Protein AF-A0A1Y4L3F1-F1 (afdb_monomer_lite)

Structure (mmCIF, N/CA/C/O backbone):
data_AF-A0A1Y4L3F1-F1
#
_entry.id   AF-A0A1Y4L3F1-F1
#
loop_
_atom_site.group_PDB
_atom_site.id
_atom_site.type_symbol
_atom_site.label_atom_id
_atom_site.label_alt_id
_atom_site.label_comp_id
_atom_site.label_asym_id
_atom_site.label_entity_id
_atom_site.label_seq_id
_atom_site.pdbx_PDB_ins_code
_atom_site.Cartn_x
_atom_site.Cartn_y
_atom_site.Cartn_z
_atom_site.occupancy
_atom_site.B_iso_or_equiv
_atom_site.auth_seq_id
_atom_site.auth_comp_id
_atom_site.auth_asym_id
_atom_site.auth_atom_id
_atom_site.pdbx_PDB_model_num
ATOM 1 N N . MET A 1 1 ? 4.374 -15.558 10.641 1.00 62.22 1 MET A N 1
ATOM 2 C CA . MET A 1 1 ? 5.103 -14.328 10.255 1.00 62.22 1 MET A CA 1
ATOM 3 C C . MET A 1 1 ? 5.888 -14.503 8.954 1.00 62.22 1 MET A C 1
ATOM 5 O O . MET A 1 1 ? 5.546 -13.856 7.976 1.00 62.22 1 MET A O 1
ATOM 9 N N . PHE A 1 2 ? 6.857 -15.427 8.876 1.00 72.38 2 PHE A N 1
ATOM 10 C CA . PHE A 1 2 ? 7.675 -15.616 7.663 1.00 72.38 2 PHE A CA 1
ATOM 11 C C . PHE A 1 2 ? 6.913 -16.126 6.430 1.00 72.38 2 PHE A C 1
ATOM 13 O O . PHE A 1 2 ? 7.226 -15.706 5.323 1.00 72.38 2 PHE A O 1
ATOM 20 N N . ALA A 1 3 ? 5.888 -16.967 6.603 1.00 82.19 3 ALA A N 1
ATOM 21 C CA . ALA A 1 3 ? 5.054 -17.437 5.490 1.00 82.19 3 ALA A CA 1
ATOM 22 C C . ALA A 1 3 ? 4.314 -16.285 4.784 1.00 82.19 3 ALA A C 1
ATOM 24 O O . ALA A 1 3 ? 4.304 -16.222 3.561 1.00 82.19 3 ALA A O 1
ATOM 25 N N . TYR A 1 4 ? 3.789 -15.332 5.561 1.00 80.38 4 TYR A N 1
ATOM 26 C CA . TYR A 1 4 ? 3.148 -14.127 5.032 1.00 80.38 4 TYR A CA 1
ATOM 27 C C . TYR A 1 4 ? 4.143 -13.261 4.254 1.00 80.38 4 TYR A C 1
ATOM 29 O O . TYR A 1 4 ? 3.850 -12.808 3.154 1.00 80.38 4 TYR A O 1
ATOM 37 N N . LEU A 1 5 ? 5.350 -13.073 4.800 1.00 81.62 5 LEU A N 1
ATOM 38 C CA . LEU A 1 5 ? 6.405 -12.311 4.134 1.00 81.62 5 LEU A CA 1
ATOM 39 C C . LEU A 1 5 ? 6.850 -12.987 2.827 1.00 81.62 5 LEU A C 1
ATOM 41 O O . LEU A 1 5 ? 7.072 -12.317 1.825 1.00 81.62 5 LEU A O 1
ATOM 45 N N . TYR A 1 6 ? 6.936 -14.317 2.825 1.00 87.38 6 TYR A N 1
ATOM 46 C CA . TYR A 1 6 ? 7.285 -15.107 1.649 1.00 87.38 6 TYR A CA 1
ATOM 47 C C . TYR A 1 6 ? 6.220 -15.015 0.551 1.00 87.38 6 TYR A C 1
ATOM 49 O O . TYR A 1 6 ? 6.547 -14.764 -0.607 1.00 87.38 6 TYR A O 1
ATOM 57 N N . GLU A 1 7 ? 4.947 -15.175 0.906 1.00 87.12 7 GLU A N 1
ATOM 58 C CA . GLU A 1 7 ? 3.829 -15.039 -0.028 1.00 87.12 7 GLU A CA 1
ATOM 59 C C . GLU A 1 7 ? 3.738 -13.618 -0.591 1.00 87.12 7 GLU A C 1
ATOM 61 O O . GLU A 1 7 ? 3.561 -13.418 -1.791 1.00 87.12 7 GLU A O 1
ATOM 66 N N . TRP A 1 8 ? 3.976 -12.622 0.255 1.00 88.19 8 TRP A N 1
ATOM 67 C CA . TRP A 1 8 ? 4.034 -11.230 -0.152 1.00 88.19 8 TRP A CA 1
ATOM 68 C C . TRP A 1 8 ? 5.185 -10.942 -1.137 1.00 88.19 8 TRP A C 1
ATOM 70 O O . TRP A 1 8 ? 4.949 -10.374 -2.206 1.00 88.19 8 TRP A O 1
ATOM 80 N N . ILE A 1 9 ? 6.410 -11.391 -0.840 1.00 89.12 9 ILE A N 1
ATOM 81 C CA . ILE A 1 9 ? 7.561 -11.267 -1.755 1.00 89.12 9 ILE A CA 1
ATOM 82 C C . ILE A 1 9 ? 7.271 -11.985 -3.077 1.00 89.12 9 ILE A C 1
ATOM 84 O O . ILE A 1 9 ? 7.587 -11.469 -4.149 1.00 89.12 9 ILE A O 1
ATOM 88 N N . LYS A 1 10 ? 6.627 -13.156 -3.022 1.00 91.06 10 LYS A N 1
ATOM 89 C CA . LYS A 1 10 ? 6.208 -13.909 -4.207 1.00 91.06 10 LYS A CA 1
ATOM 90 C C . LYS A 1 10 ? 5.200 -13.122 -5.052 1.00 91.06 10 LYS A C 1
ATOM 92 O O . LYS A 1 10 ? 5.344 -13.091 -6.273 1.00 91.06 10 LYS A O 1
ATOM 97 N N . ASN A 1 11 ? 4.237 -12.443 -4.429 1.00 90.19 11 ASN A N 1
ATOM 98 C CA . ASN A 1 11 ? 3.264 -11.597 -5.125 1.00 90.19 11 ASN A CA 1
ATOM 99 C C . ASN A 1 11 ? 3.930 -10.384 -5.793 1.00 90.19 11 ASN A C 1
ATOM 101 O O . ASN A 1 11 ? 3.590 -10.052 -6.929 1.00 90.19 11 ASN A O 1
ATOM 105 N N . ILE A 1 12 ? 4.933 -9.772 -5.152 1.00 90.94 12 ILE A N 1
ATOM 106 C CA . ILE A 1 12 ? 5.740 -8.706 -5.772 1.00 90.94 12 ILE A CA 1
ATOM 107 C C . ILE A 1 12 ? 6.521 -9.236 -6.962 1.00 90.94 12 ILE A C 1
ATOM 109 O O . ILE A 1 12 ? 6.507 -8.623 -8.026 1.00 90.94 12 ILE A O 1
ATOM 113 N N . ALA A 1 13 ? 7.202 -10.369 -6.800 1.00 92.31 13 ALA A N 1
ATOM 114 C CA . ALA A 1 13 ? 7.965 -10.975 -7.880 1.00 92.31 13 ALA A CA 1
ATOM 115 C C . ALA A 1 13 ? 7.059 -11.280 -9.081 1.00 92.31 13 ALA A C 1
ATOM 117 O O . ALA A 1 13 ? 7.405 -10.949 -10.214 1.00 92.31 13 ALA A O 1
ATOM 118 N N . PHE A 1 14 ? 5.864 -11.824 -8.834 1.00 92.06 14 PHE A N 1
ATOM 119 C CA . PHE A 1 14 ? 4.869 -12.070 -9.874 1.00 92.06 14 PHE A CA 1
ATOM 120 C C . PHE A 1 14 ? 4.425 -10.774 -10.566 1.00 92.06 14 PHE A C 1
ATOM 122 O O . PHE A 1 14 ? 4.433 -10.695 -11.795 1.00 92.06 14 PHE A O 1
ATOM 129 N N . TYR A 1 15 ? 4.124 -9.729 -9.792 1.00 91.12 15 TYR A N 1
ATOM 130 C CA . TYR A 1 15 ? 3.792 -8.410 -10.325 1.00 91.12 15 TYR A CA 1
ATOM 131 C C . TYR A 1 15 ? 4.923 -7.820 -11.183 1.00 91.12 15 TYR A C 1
ATOM 133 O O . TYR A 1 15 ? 4.659 -7.319 -12.270 1.00 91.12 15 TYR A O 1
ATOM 141 N N . LEU A 1 16 ? 6.182 -7.904 -10.745 1.00 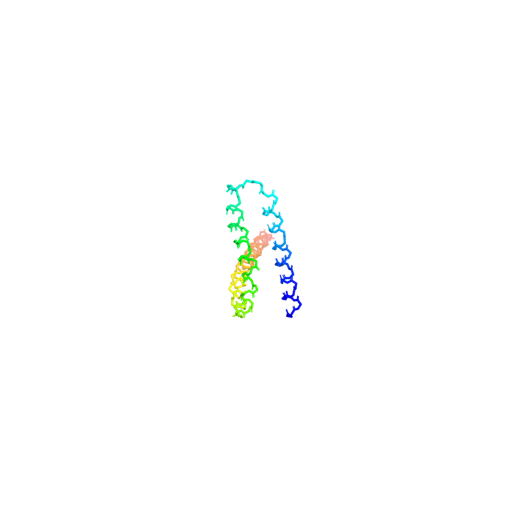90.38 16 LEU A N 1
ATOM 142 C CA . LEU A 1 16 ? 7.336 -7.375 -11.482 1.00 90.38 16 LEU A CA 1
ATOM 143 C C . LEU A 1 16 ? 7.575 -8.113 -12.803 1.00 90.38 16 LEU A C 1
ATOM 145 O O . LEU A 1 16 ? 7.902 -7.482 -13.813 1.00 90.38 16 LEU A O 1
ATOM 149 N N . ILE A 1 17 ? 7.389 -9.435 -12.811 1.00 91.25 17 ILE A N 1
ATOM 150 C CA . ILE A 1 17 ? 7.469 -10.253 -14.027 1.00 91.25 17 ILE A CA 1
ATOM 151 C C . ILE A 1 17 ? 6.377 -9.822 -15.011 1.00 91.25 17 ILE A C 1
ATOM 153 O O . ILE A 1 17 ? 6.676 -9.551 -16.175 1.00 91.25 17 ILE A O 1
ATOM 157 N N . LEU A 1 18 ? 5.134 -9.680 -14.540 1.00 89.06 18 LEU A N 1
ATOM 158 C CA . LEU A 1 18 ? 4.029 -9.194 -15.366 1.00 89.06 18 LEU A CA 1
ATOM 159 C C . LEU A 1 18 ? 4.279 -7.772 -15.870 1.00 89.06 18 LEU A C 1
ATOM 161 O O . LEU A 1 18 ? 4.150 -7.527 -17.064 1.00 89.06 18 LEU A O 1
ATOM 165 N N . ALA A 1 19 ? 4.688 -6.850 -15.001 1.00 86.62 19 ALA A N 1
ATOM 166 C CA . ALA A 1 19 ? 4.970 -5.468 -15.368 1.00 86.62 19 ALA A CA 1
ATOM 167 C C . ALA A 1 19 ? 6.038 -5.399 -16.470 1.00 86.62 19 ALA A C 1
ATOM 169 O O . ALA A 1 19 ? 5.865 -4.688 -17.457 1.00 86.62 19 ALA A O 1
ATOM 170 N N . THR A 1 20 ? 7.104 -6.194 -16.354 1.00 85.88 20 THR A N 1
ATOM 171 C CA . THR A 1 20 ? 8.185 -6.257 -17.349 1.00 85.88 20 THR A CA 1
ATOM 172 C C . THR A 1 20 ? 7.707 -6.836 -18.682 1.00 85.88 20 THR A C 1
ATOM 174 O O . THR A 1 20 ? 8.035 -6.291 -19.737 1.00 85.88 20 THR A O 1
ATOM 177 N N . ALA A 1 21 ? 6.884 -7.888 -18.649 1.00 86.38 21 ALA A N 1
ATOM 178 C CA . ALA A 1 21 ? 6.247 -8.435 -19.844 1.00 86.38 21 ALA A CA 1
ATOM 179 C C . ALA A 1 21 ? 5.338 -7.394 -20.521 1.00 86.38 21 ALA A C 1
ATOM 181 O O . ALA A 1 21 ? 5.426 -7.190 -21.731 1.00 86.38 21 ALA A O 1
ATOM 182 N N . PHE A 1 22 ? 4.538 -6.662 -19.741 1.00 83.12 22 PHE A N 1
ATOM 183 C CA . PHE A 1 22 ? 3.722 -5.552 -20.233 1.00 83.12 22 PHE A CA 1
ATOM 184 C C . PHE A 1 22 ? 4.577 -4.461 -20.893 1.00 83.12 22 PHE A C 1
ATOM 186 O O . PHE A 1 22 ? 4.223 -3.991 -21.974 1.00 83.12 22 PHE A O 1
ATOM 193 N N . PHE A 1 23 ? 5.727 -4.098 -20.311 1.00 78.44 23 PHE A N 1
ATOM 194 C CA . PHE A 1 23 ? 6.643 -3.119 -20.912 1.00 78.44 23 PHE A CA 1
ATOM 195 C C . PHE A 1 23 ? 7.203 -3.556 -22.262 1.00 78.44 23 PHE A C 1
ATOM 197 O O . PHE A 1 23 ? 7.349 -2.717 -23.151 1.00 78.44 23 PHE A O 1
ATOM 204 N N . TRP A 1 24 ? 7.510 -4.843 -22.421 1.00 80.12 24 TRP A N 1
ATOM 205 C CA . TRP A 1 24 ? 8.015 -5.394 -23.680 1.00 80.12 24 TRP A CA 1
ATOM 206 C C . TRP A 1 24 ? 6.945 -5.473 -24.769 1.00 80.12 24 TRP A C 1
ATOM 208 O O . TRP A 1 24 ? 7.250 -5.281 -25.943 1.00 80.12 24 TRP A O 1
ATOM 218 N N . VAL A 1 25 ? 5.691 -5.714 -24.389 1.00 81.00 25 VAL A N 1
ATOM 219 C CA . VAL A 1 25 ? 4.564 -5.816 -25.327 1.00 81.00 25 VAL A CA 1
ATOM 220 C C . VAL A 1 25 ? 4.125 -4.448 -25.868 1.00 81.00 25 VAL A C 1
ATOM 222 O O . VAL A 1 25 ? 3.494 -4.394 -26.917 1.00 81.00 25 VAL A O 1
ATOM 225 N N . LEU A 1 26 ? 4.471 -3.333 -25.211 1.00 73.88 26 LEU A N 1
ATOM 226 C CA . LEU A 1 26 ? 4.102 -1.974 -25.634 1.00 73.88 26 LEU A CA 1
ATOM 227 C C . LEU A 1 26 ? 5.018 -1.435 -26.758 1.00 73.88 26 LEU A C 1
ATOM 229 O O . LEU A 1 26 ? 6.166 -1.077 -26.489 1.00 73.88 26 LEU A O 1
ATOM 233 N N . PRO A 1 27 ? 4.525 -1.259 -28.002 1.00 65.50 27 PRO A N 1
ATOM 234 C CA . PRO A 1 27 ? 5.350 -0.808 -29.126 1.00 65.50 27 PRO A CA 1
ATOM 235 C C . PRO A 1 27 ? 5.490 0.723 -29.215 1.00 65.50 27 PRO A C 1
ATOM 237 O O . PRO A 1 27 ? 6.359 1.212 -29.931 1.00 65.50 27 PRO A O 1
ATOM 240 N N . ARG A 1 28 ? 4.654 1.504 -28.509 1.00 64.62 28 ARG A N 1
ATOM 241 C CA . ARG A 1 28 ? 4.647 2.978 -28.590 1.00 64.62 28 ARG A CA 1
ATOM 242 C C . ARG A 1 28 ? 5.393 3.619 -27.421 1.00 64.62 28 ARG A C 1
ATOM 244 O O . ARG A 1 28 ? 4.943 3.545 -26.280 1.00 64.62 28 ARG A O 1
ATOM 251 N N . GLU A 1 29 ? 6.491 4.303 -27.731 1.00 71.00 29 GLU A N 1
ATOM 252 C CA . GLU A 1 29 ? 7.345 5.054 -26.793 1.00 71.00 29 GLU A CA 1
ATOM 253 C C . GLU A 1 29 ? 6.567 6.075 -25.939 1.00 71.00 29 GLU A C 1
ATOM 255 O O . GLU A 1 29 ? 6.823 6.211 -24.744 1.00 71.00 29 GLU A O 1
ATOM 260 N N . GLU A 1 30 ? 5.561 6.736 -26.519 1.00 75.00 30 GLU A N 1
ATOM 261 C CA . GLU A 1 30 ? 4.783 7.792 -25.853 1.00 75.00 30 GLU A CA 1
ATOM 262 C C . GLU A 1 30 ? 4.004 7.280 -24.629 1.00 75.00 30 GLU A C 1
ATOM 264 O O . GLU A 1 30 ? 3.980 7.929 -23.582 1.00 75.00 30 GLU A O 1
ATOM 269 N N . TYR A 1 31 ? 3.432 6.073 -24.711 1.00 75.25 31 TYR A N 1
ATOM 270 C CA . TYR A 1 31 ? 2.643 5.477 -23.624 1.00 75.25 31 TYR A CA 1
ATOM 271 C C . TYR A 1 31 ? 3.500 4.752 -22.584 1.00 75.25 31 TYR A C 1
ATOM 273 O O . TYR A 1 31 ? 3.086 4.617 -21.429 1.00 75.25 31 TYR A O 1
ATOM 281 N N . LYS A 1 32 ? 4.725 4.342 -22.944 1.00 76.75 32 LYS A N 1
ATOM 282 C CA . LYS A 1 32 ? 5.655 3.694 -22.006 1.00 76.75 32 LYS A CA 1
ATOM 283 C C . LYS A 1 32 ? 5.960 4.587 -20.805 1.00 76.75 32 LYS A C 1
ATOM 285 O O . LYS A 1 32 ? 6.074 4.075 -19.696 1.00 76.75 32 LYS A O 1
ATOM 290 N N . LYS A 1 33 ? 6.052 5.912 -20.986 1.00 81.12 33 LYS A N 1
ATOM 291 C CA . LYS A 1 33 ? 6.349 6.851 -19.888 1.00 81.12 33 LYS A CA 1
ATOM 292 C C . LYS A 1 33 ? 5.265 6.832 -18.806 1.00 81.12 33 LYS A C 1
ATOM 294 O O . LYS A 1 33 ? 5.593 6.739 -17.625 1.00 81.12 33 LYS A O 1
ATOM 299 N N . TYR A 1 34 ? 3.998 6.882 -19.212 1.00 86.38 34 TYR A N 1
ATOM 300 C CA . TYR A 1 34 ? 2.854 6.897 -18.298 1.00 86.38 34 TYR A CA 1
ATOM 301 C C . TYR A 1 34 ? 2.658 5.551 -17.613 1.00 86.38 34 TYR A C 1
ATOM 303 O O . TYR A 1 34 ? 2.472 5.497 -16.401 1.00 86.38 34 TYR A O 1
ATOM 311 N N . ILE A 1 35 ? 2.782 4.461 -18.371 1.00 83.75 35 ILE A N 1
ATOM 312 C CA . ILE A 1 35 ? 2.633 3.108 -17.832 1.00 83.75 35 ILE A CA 1
ATOM 313 C C . ILE A 1 35 ? 3.774 2.794 -16.861 1.00 83.75 35 ILE A C 1
ATOM 315 O O . ILE A 1 35 ? 3.523 2.223 -15.808 1.00 83.75 35 ILE A O 1
ATOM 319 N N . ARG A 1 36 ? 5.003 3.252 -17.141 1.00 83.50 36 ARG A N 1
ATOM 320 C CA . ARG A 1 36 ? 6.155 3.123 -16.230 1.00 83.50 36 ARG A CA 1
ATOM 321 C C . ARG A 1 36 ? 5.981 3.886 -14.932 1.00 83.50 36 ARG A C 1
ATOM 323 O O . ARG A 1 36 ? 6.347 3.388 -13.871 1.00 83.50 36 ARG A O 1
ATOM 330 N N . PHE A 1 37 ? 5.414 5.082 -15.011 1.00 86.56 37 PHE A N 1
ATOM 331 C CA . PHE A 1 37 ? 5.091 5.855 -13.823 1.00 86.56 37 PHE A CA 1
ATOM 332 C C . PHE A 1 37 ? 3.995 5.168 -12.996 1.00 86.56 37 PHE A C 1
ATOM 334 O O . PHE A 1 37 ? 4.164 4.949 -11.799 1.00 86.56 37 PHE A O 1
ATOM 341 N N . PHE A 1 38 ? 2.909 4.749 -13.648 1.00 88.94 38 PHE A N 1
ATOM 342 C CA . PHE A 1 38 ? 1.773 4.114 -12.988 1.00 88.94 38 PHE A CA 1
ATOM 343 C C . PHE A 1 38 ? 2.127 2.753 -12.378 1.00 88.94 38 PHE A C 1
ATOM 345 O O . PHE A 1 38 ? 1.765 2.476 -11.238 1.00 88.94 38 PHE A O 1
ATOM 352 N N . SER A 1 39 ? 2.909 1.928 -13.079 1.00 89.19 39 SER A N 1
ATOM 353 C CA . SER A 1 39 ? 3.388 0.652 -12.542 1.00 89.19 39 SER A CA 1
ATOM 354 C C . SER A 1 39 ? 4.298 0.844 -11.328 1.00 89.19 39 SER A C 1
ATOM 356 O O . SER A 1 39 ? 4.300 0.013 -10.421 1.00 89.19 39 SER A O 1
ATOM 358 N N . GLY A 1 40 ? 5.077 1.931 -11.304 1.00 89.38 40 GLY A N 1
ATOM 359 C CA . GLY A 1 40 ? 5.873 2.320 -10.144 1.00 89.38 40 GLY A CA 1
ATOM 360 C C . GLY A 1 40 ? 4.990 2.721 -8.965 1.00 89.38 40 GLY A C 1
ATOM 361 O O . GLY A 1 40 ? 5.239 2.285 -7.847 1.00 89.38 40 GLY A O 1
ATOM 362 N N . LEU A 1 41 ? 3.915 3.472 -9.215 1.00 92.56 41 LEU A N 1
ATOM 363 C CA . LEU A 1 41 ? 2.954 3.843 -8.177 1.00 92.56 41 LEU A CA 1
ATOM 364 C C . LEU A 1 41 ? 2.242 2.617 -7.591 1.00 92.56 41 LEU A C 1
ATOM 366 O O . LEU A 1 41 ? 2.173 2.479 -6.372 1.00 92.56 41 LEU A O 1
ATOM 370 N N . ILE A 1 42 ? 1.783 1.693 -8.442 1.00 90.81 42 ILE A N 1
ATOM 371 C CA . ILE A 1 42 ? 1.202 0.420 -7.994 1.00 90.81 42 ILE A CA 1
ATOM 372 C C . ILE A 1 42 ? 2.212 -0.353 -7.143 1.00 90.81 42 ILE A C 1
ATOM 374 O O . ILE A 1 42 ? 1.848 -0.854 -6.085 1.00 90.81 42 ILE A O 1
ATOM 378 N N . LEU A 1 43 ? 3.482 -0.416 -7.562 1.00 90.62 43 LEU A N 1
ATOM 379 C CA . LEU A 1 43 ? 4.528 -1.088 -6.792 1.00 90.62 43 LEU A CA 1
ATOM 380 C C . LEU A 1 43 ? 4.705 -0.453 -5.407 1.00 90.62 43 LEU A C 1
ATOM 382 O O . LEU A 1 43 ? 4.783 -1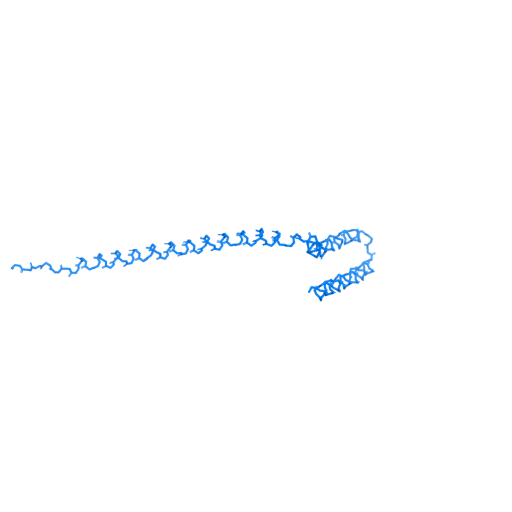.177 -4.423 1.00 90.62 43 LEU A O 1
ATOM 386 N N . VAL A 1 44 ? 4.731 0.880 -5.317 1.00 91.50 44 VAL A N 1
ATOM 387 C CA . VAL A 1 44 ? 4.837 1.601 -4.037 1.00 91.50 44 VAL A CA 1
ATOM 388 C C . VAL A 1 44 ? 3.657 1.277 -3.121 1.00 91.50 44 VAL A C 1
ATOM 390 O O . VAL A 1 44 ? 3.868 0.991 -1.947 1.00 91.50 44 VAL A O 1
ATOM 393 N N . ILE A 1 45 ? 2.431 1.248 -3.648 1.00 89.50 45 ILE A N 1
ATOM 394 C CA . ILE A 1 45 ? 1.234 0.881 -2.874 1.00 89.50 45 ILE A CA 1
ATOM 395 C C . ILE A 1 45 ? 1.321 -0.577 -2.398 1.00 89.50 45 ILE A C 1
ATOM 397 O O . ILE A 1 45 ? 1.039 -0.875 -1.240 1.00 89.50 45 ILE A O 1
ATOM 401 N N . LEU A 1 46 ? 1.775 -1.484 -3.264 1.00 88.56 46 LEU A N 1
ATOM 402 C CA . LEU A 1 46 ? 1.929 -2.910 -2.960 1.00 88.56 46 LEU A CA 1
ATOM 403 C C . LEU A 1 46 ? 3.044 -3.171 -1.925 1.00 88.56 46 LEU A C 1
ATOM 405 O O . LEU A 1 46 ? 3.001 -4.154 -1.180 1.00 88.56 46 LEU A O 1
ATOM 409 N N . LEU A 1 47 ? 4.021 -2.262 -1.848 1.00 89.25 47 LEU A N 1
ATOM 410 C CA . LEU A 1 47 ? 5.066 -2.209 -0.826 1.00 89.25 47 LEU A CA 1
ATOM 411 C C . LEU A 1 47 ? 4.640 -1.460 0.451 1.00 89.25 47 LEU A C 1
ATOM 413 O O . LEU A 1 47 ? 5.335 -1.570 1.452 1.00 89.25 47 LEU A O 1
ATOM 417 N N . ALA A 1 48 ? 3.529 -0.722 0.478 1.00 86.69 48 ALA A N 1
ATOM 418 C CA . ALA A 1 48 ? 3.188 0.117 1.630 1.00 86.69 48 ALA A CA 1
ATOM 419 C C . ALA A 1 48 ? 2.835 -0.712 2.880 1.00 86.69 48 ALA A C 1
ATOM 421 O O . ALA A 1 48 ? 3.497 -0.589 3.906 1.00 86.69 48 ALA A O 1
ATOM 422 N N . MET A 1 49 ? 1.857 -1.623 2.786 1.00 80.50 49 MET A N 1
ATOM 423 C CA . MET A 1 49 ? 1.482 -2.544 3.879 1.00 80.50 49 MET A CA 1
ATOM 424 C C . MET A 1 49 ? 2.661 -3.283 4.549 1.00 80.50 49 MET A C 1
ATOM 426 O O . MET A 1 49 ? 2.818 -3.202 5.760 1.00 80.50 49 MET A O 1
ATOM 430 N N . PRO A 1 50 ? 3.496 -4.035 3.822 1.00 81.44 50 PRO A N 1
ATOM 431 C CA . PRO A 1 50 ? 4.611 -4.806 4.386 1.00 81.44 50 PRO A CA 1
ATOM 432 C C . PRO A 1 50 ? 5.704 -3.912 4.989 1.00 81.44 50 PRO A C 1
ATOM 434 O O . PRO A 1 50 ? 6.333 -4.302 5.967 1.00 81.44 50 PRO A O 1
ATOM 437 N N . VAL A 1 51 ? 5.927 -2.714 4.440 1.00 85.50 51 VAL A N 1
ATOM 438 C CA . VAL A 1 51 ? 6.860 -1.736 5.006 1.00 85.50 51 VAL A CA 1
ATOM 439 C C . VAL A 1 51 ? 6.310 -1.223 6.332 1.00 85.50 51 VAL A C 1
ATOM 441 O O . VAL A 1 51 ? 7.051 -1.200 7.306 1.00 85.50 51 VAL A O 1
ATOM 444 N N . LEU A 1 52 ? 5.008 -0.931 6.417 1.00 83.94 52 LEU A N 1
ATOM 445 C CA . LEU A 1 52 ? 4.351 -0.582 7.682 1.00 83.94 52 LEU A CA 1
ATOM 446 C C . LEU A 1 52 ? 4.470 -1.706 8.724 1.00 83.94 52 LEU A C 1
ATOM 448 O O . LEU A 1 52 ? 4.730 -1.419 9.889 1.00 83.94 52 LEU A O 1
ATOM 452 N N . LYS A 1 53 ? 4.373 -2.977 8.301 1.00 77.25 53 LYS A N 1
ATOM 453 C CA . LYS A 1 53 ? 4.610 -4.151 9.166 1.00 77.25 53 LYS A CA 1
ATOM 454 C C . LYS A 1 53 ? 6.041 -4.228 9.693 1.00 77.25 53 LYS A C 1
ATOM 456 O O . LYS A 1 53 ? 6.249 -4.529 10.860 1.00 77.25 53 LYS A O 1
ATOM 461 N N . ILE A 1 54 ? 7.035 -3.979 8.839 1.00 80.88 54 ILE A N 1
ATOM 462 C CA . ILE A 1 54 ? 8.456 -3.991 9.230 1.00 80.88 54 ILE A CA 1
ATOM 463 C C . ILE A 1 54 ? 8.778 -2.827 10.174 1.00 80.88 54 ILE A C 1
ATOM 465 O O . ILE A 1 54 ? 9.620 -2.970 11.055 1.00 80.88 54 ILE A O 1
ATOM 469 N N . LEU A 1 55 ? 8.106 -1.689 9.995 1.00 84.06 55 LEU A N 1
ATOM 470 C CA . LEU A 1 55 ? 8.250 -0.507 10.841 1.00 84.06 55 LEU A CA 1
ATOM 471 C C . LEU A 1 55 ? 7.454 -0.596 12.157 1.00 84.06 55 LEU A C 1
A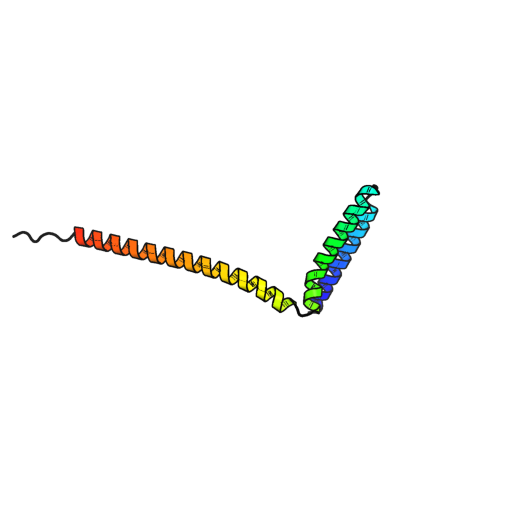TOM 473 O O . LEU A 1 55 ? 7.466 0.371 12.910 1.00 84.06 55 LEU A O 1
ATOM 477 N N . ASP A 1 56 ? 6.774 -1.719 12.429 1.00 73.44 56 ASP A N 1
ATOM 478 C CA . ASP A 1 56 ? 5.892 -1.933 13.594 1.00 73.44 56 ASP A CA 1
ATOM 479 C C . ASP A 1 56 ? 4.760 -0.888 13.720 1.00 73.44 56 ASP A C 1
ATOM 481 O O . ASP A 1 56 ? 4.141 -0.721 14.764 1.00 73.44 56 ASP A O 1
ATOM 485 N N . MET A 1 57 ? 4.449 -0.191 12.621 1.00 73.06 57 MET A N 1
ATOM 486 C CA . MET A 1 57 ? 3.381 0.816 12.545 1.00 73.06 57 MET A CA 1
ATOM 487 C C . MET A 1 57 ? 2.020 0.194 12.192 1.00 73.06 57 MET A C 1
ATOM 489 O O . MET A 1 57 ? 1.029 0.907 12.047 1.00 73.06 57 MET A O 1
ATOM 493 N N . GLU A 1 58 ? 1.953 -1.131 12.022 1.00 67.75 58 GLU A N 1
ATOM 494 C CA . GLU A 1 58 ? 0.720 -1.857 11.689 1.00 67.75 58 GLU A CA 1
ATOM 495 C C . GLU A 1 58 ? -0.360 -1.660 12.764 1.00 67.75 58 GLU A C 1
ATOM 497 O O . GLU A 1 58 ? -1.509 -1.376 12.429 1.00 67.75 58 GLU A O 1
ATOM 502 N N . GLY A 1 59 ? 0.018 -1.740 14.045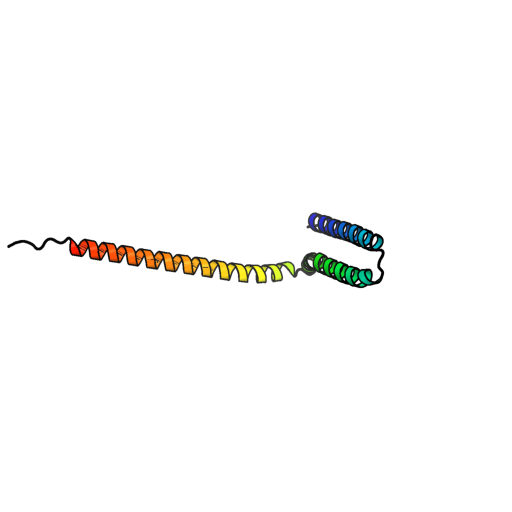 1.00 67.25 59 GLY A N 1
ATOM 503 C CA . GLY A 1 59 ? -0.925 -1.644 15.161 1.00 67.25 59 GLY A CA 1
ATOM 504 C C . GLY A 1 59 ? -1.550 -0.258 15.328 1.00 67.25 59 GLY A C 1
ATOM 505 O O . GLY A 1 59 ? -2.717 -0.157 15.706 1.00 67.25 59 GLY A O 1
ATOM 506 N N . ASP A 1 60 ? -0.808 0.803 15.009 1.00 72.00 60 ASP A N 1
ATOM 507 C CA . ASP A 1 60 ? -1.319 2.172 15.080 1.00 72.00 60 ASP A CA 1
ATOM 508 C C . ASP A 1 60 ? -2.310 2.433 13.949 1.00 72.00 60 ASP A C 1
ATOM 510 O O . ASP A 1 60 ? -3.418 2.906 14.191 1.00 72.00 60 ASP A O 1
ATOM 514 N N . VAL A 1 61 ? -1.953 2.051 12.721 1.00 70.94 61 VAL A N 1
ATOM 515 C CA . VAL A 1 61 ? -2.826 2.205 11.553 1.00 70.94 61 VAL A CA 1
ATOM 516 C C . VAL A 1 61 ? -4.116 1.404 11.733 1.00 70.94 61 VAL A C 1
ATOM 518 O O . VAL A 1 61 ? -5.203 1.943 11.538 1.00 70.94 61 VAL A O 1
ATOM 521 N N . GLU A 1 62 ? -4.023 0.144 12.165 1.00 70.88 62 GLU A N 1
ATOM 522 C CA . GLU A 1 62 ? -5.202 -0.689 12.412 1.00 70.88 62 GLU A CA 1
ATOM 523 C C . GLU A 1 62 ? -6.096 -0.114 13.520 1.00 70.88 62 GLU A C 1
ATOM 525 O O . GLU A 1 62 ? -7.321 -0.153 13.400 1.00 70.88 62 GLU A O 1
ATOM 530 N N . ARG A 1 63 ? -5.512 0.466 14.578 1.00 73.12 63 ARG A N 1
ATOM 531 C CA . ARG A 1 63 ? -6.277 1.146 15.632 1.00 73.12 63 ARG A CA 1
ATOM 532 C C . ARG A 1 63 ? -7.038 2.355 15.107 1.00 73.12 63 ARG A C 1
ATOM 534 O O . ARG A 1 63 ? -8.229 2.443 15.383 1.00 73.12 63 ARG A O 1
ATOM 541 N N . TYR A 1 64 ? -6.391 3.224 14.329 1.00 74.50 64 TYR A N 1
ATOM 542 C CA . TYR A 1 64 ? -7.046 4.400 13.747 1.00 74.50 64 TYR A CA 1
ATOM 543 C C . TYR A 1 64 ? -8.245 4.013 12.872 1.00 74.50 64 TYR A C 1
ATOM 545 O O . TYR A 1 64 ? -9.330 4.560 13.048 1.00 74.50 64 TYR A O 1
ATOM 553 N N . PHE A 1 65 ? -8.085 3.027 11.983 1.00 72.19 65 PHE A N 1
ATOM 554 C CA . PHE A 1 65 ? -9.184 2.579 11.119 1.00 72.19 65 PHE A CA 1
ATOM 555 C C . PHE A 1 65 ? -10.312 1.885 11.898 1.00 72.19 65 PHE A C 1
ATOM 557 O O . PHE A 1 65 ? -11.489 2.098 11.615 1.00 72.19 65 PHE A O 1
ATOM 564 N N . ARG A 1 66 ? -9.971 1.071 12.904 1.00 73.94 66 ARG A N 1
ATOM 565 C CA . ARG A 1 66 ? -10.954 0.322 13.701 1.00 73.94 66 ARG A CA 1
ATOM 566 C C . ARG A 1 66 ? -11.739 1.217 14.664 1.00 73.94 66 ARG A C 1
ATOM 568 O O . ARG A 1 66 ? -12.885 0.910 14.981 1.00 73.94 66 ARG A O 1
ATOM 575 N N . GLU A 1 67 ? -11.138 2.295 15.158 1.00 73.56 67 GLU A N 1
ATOM 576 C CA . GLU A 1 67 ? -11.801 3.260 16.041 1.00 73.56 67 GLU A CA 1
ATOM 577 C C . GLU A 1 67 ? -12.873 4.062 15.291 1.00 73.56 67 GLU A C 1
ATOM 579 O O . GLU A 1 67 ? -13.976 4.246 15.803 1.00 73.56 67 GLU A O 1
ATOM 584 N N . GLU A 1 68 ? -12.598 4.441 14.043 1.00 71.06 68 GLU A N 1
ATOM 585 C CA . GLU A 1 68 ? -13.557 5.134 13.181 1.00 71.06 68 GLU A CA 1
ATOM 586 C C . GLU A 1 68 ? -14.761 4.243 12.823 1.00 71.06 68 GLU A C 1
ATOM 588 O O . GLU A 1 68 ? -15.910 4.659 12.983 1.00 71.06 68 GLU A O 1
ATOM 593 N N . GLU A 1 69 ? -14.516 2.983 12.447 1.00 73.81 69 GLU A N 1
ATOM 594 C CA . GLU A 1 69 ? -15.573 2.003 12.151 1.00 73.81 69 GLU A CA 1
ATOM 595 C C . GLU A 1 69 ? -16.432 1.696 13.388 1.00 73.81 69 GLU A C 1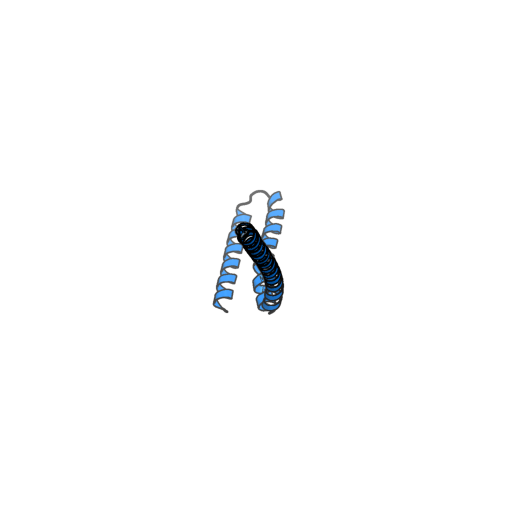
ATOM 597 O O . GLU A 1 69 ? -17.663 1.678 13.325 1.00 73.81 69 GLU A O 1
ATOM 602 N N . LYS A 1 70 ? -15.797 1.507 14.551 1.00 74.00 70 LYS A N 1
ATOM 603 C CA . LYS A 1 70 ? -16.506 1.206 15.799 1.00 74.00 70 LYS A CA 1
ATOM 604 C C . LYS A 1 70 ? -17.416 2.356 16.229 1.00 74.00 70 LYS A C 1
ATOM 606 O O . LYS A 1 70 ? -18.511 2.094 16.721 1.00 74.00 70 LYS A O 1
ATOM 611 N N . ASN A 1 71 ? -16.985 3.601 16.035 1.00 77.44 71 ASN A N 1
ATOM 612 C CA . ASN A 1 71 ? -17.790 4.773 16.366 1.00 77.44 71 ASN A CA 1
ATOM 613 C C . ASN A 1 71 ? -19.024 4.880 15.463 1.00 77.44 71 ASN A C 1
ATOM 615 O O . ASN A 1 71 ? -20.120 5.095 15.972 1.00 77.44 71 ASN A O 1
ATOM 619 N N . GLN A 1 72 ? -18.872 4.648 14.155 1.00 78.94 72 GLN A N 1
ATOM 620 C CA . GLN A 1 72 ? -19.998 4.665 13.213 1.00 78.94 72 GLN A CA 1
ATOM 621 C C . GLN A 1 72 ? -21.020 3.566 13.524 1.00 78.94 72 GLN A C 1
ATOM 623 O O . GLN A 1 72 ? -22.210 3.844 13.660 1.00 78.94 72 GLN A O 1
ATOM 628 N N . VAL A 1 73 ? -20.553 2.332 13.737 1.00 80.94 73 VAL A N 1
ATOM 629 C CA . VAL A 1 73 ? -21.428 1.199 14.075 1.00 80.94 73 VAL A CA 1
ATOM 630 C C . VAL A 1 73 ? -22.149 1.427 15.408 1.00 80.94 73 VAL A C 1
ATOM 632 O O . VAL A 1 73 ? -23.328 1.106 15.535 1.00 80.94 73 VAL A O 1
ATOM 635 N N . GLN A 1 74 ? -21.481 2.006 16.411 1.00 80.69 74 GLN A N 1
ATOM 636 C CA . GLN A 1 74 ? -22.137 2.349 17.677 1.00 80.69 74 GLN A CA 1
ATOM 637 C C . GLN A 1 74 ? -23.206 3.429 17.512 1.00 80.69 74 GLN A C 1
ATOM 639 O O . GLN A 1 74 ? -24.249 3.348 18.159 1.00 80.69 74 GLN A O 1
ATOM 644 N N . GLU A 1 75 ? -22.973 4.417 16.652 1.00 85.44 75 GLU A N 1
ATOM 645 C CA . GLU A 1 75 ? -23.942 5.476 16.386 1.00 85.44 75 GLU A CA 1
ATOM 646 C C . GLU A 1 75 ? -25.188 4.938 15.664 1.00 85.44 75 GLU A C 1
ATOM 648 O O . GLU A 1 75 ? -26.310 5.315 16.001 1.00 85.44 75 GLU A O 1
ATOM 653 N N . GLU A 1 76 ? -25.009 4.010 14.721 1.00 85.50 76 GLU A N 1
ATOM 654 C CA . GLU A 1 76 ? -26.114 3.324 14.041 1.00 85.50 76 GLU A CA 1
ATOM 655 C C . GLU A 1 76 ? -26.921 2.436 14.994 1.00 85.50 76 GLU A C 1
ATOM 657 O O . GLU A 1 76 ? -28.151 2.500 14.998 1.00 85.50 76 GLU A O 1
ATOM 662 N N . ILE A 1 77 ? -26.249 1.659 15.853 1.00 85.38 77 ILE A N 1
ATOM 663 C CA . ILE A 1 77 ? -26.916 0.834 16.872 1.00 85.38 77 ILE A CA 1
ATOM 664 C C . ILE A 1 77 ? -27.705 1.718 17.844 1.00 85.38 77 ILE A C 1
ATOM 666 O O . ILE A 1 77 ? -28.836 1.378 18.183 1.00 85.38 77 ILE A O 1
ATOM 670 N N . LYS A 1 78 ? -27.143 2.862 18.253 1.00 88.06 78 LYS A N 1
ATOM 671 C CA . LYS A 1 78 ? -27.802 3.816 19.154 1.00 88.06 78 LYS A CA 1
ATOM 672 C C . LYS A 1 78 ? -29.064 4.413 18.528 1.00 88.06 78 LYS A C 1
ATOM 674 O O . LYS A 1 78 ? -30.109 4.432 19.170 1.00 88.06 78 LYS A O 1
ATOM 679 N N . LYS A 1 79 ? -28.997 4.823 17.258 1.00 89.94 79 LYS A N 1
ATOM 680 C CA . LYS A 1 79 ? -30.165 5.322 16.510 1.00 89.94 79 LYS A CA 1
ATOM 681 C C . LYS A 1 79 ? -31.239 4.247 16.348 1.00 89.94 79 LYS A C 1
ATOM 683 O O . LYS A 1 79 ? -32.419 4.531 16.517 1.00 89.94 79 LYS A O 1
ATOM 688 N N . ALA A 1 80 ? -30.840 3.008 16.061 1.00 88.06 80 ALA A N 1
ATOM 689 C CA . ALA A 1 80 ? -31.773 1.891 15.958 1.00 88.06 80 ALA A CA 1
ATOM 690 C C . ALA A 1 80 ? -32.444 1.568 17.304 1.00 88.06 80 ALA A C 1
ATOM 692 O O . ALA A 1 80 ? -33.640 1.287 17.329 1.00 88.06 80 ALA A O 1
ATOM 693 N N . SER A 1 81 ? -31.703 1.628 18.418 1.00 84.31 81 SER A N 1
ATOM 694 C CA . SER A 1 81 ? -32.280 1.428 19.751 1.00 84.31 81 SER A CA 1
ATOM 695 C C . SER A 1 81 ? -33.238 2.546 20.148 1.00 84.31 81 SER A C 1
ATOM 697 O O . SER A 1 81 ? -34.322 2.238 20.624 1.00 84.31 81 SER A O 1
ATOM 699 N N . GLU A 1 82 ? -32.883 3.809 19.894 1.00 90.31 82 GLU A N 1
ATOM 700 C CA . GLU A 1 82 ? -33.748 4.961 20.190 1.00 90.31 82 GLU A CA 1
ATOM 701 C C . GLU A 1 82 ? -35.058 4.881 19.394 1.00 90.31 82 GLU A C 1
ATOM 703 O O . GLU A 1 82 ? -36.135 5.036 19.960 1.00 90.31 82 GLU A O 1
ATOM 708 N N . PHE A 1 83 ? -34.984 4.524 18.107 1.00 89.19 83 PHE A N 1
ATOM 709 C CA . PHE A 1 83 ? -36.167 4.333 17.265 1.00 89.19 83 PHE A CA 1
ATOM 710 C C . PHE A 1 83 ? -37.068 3.182 17.740 1.00 89.19 83 PHE A C 1
ATOM 712 O O . PHE A 1 83 ? -38.291 3.283 17.685 1.00 89.19 83 PHE A O 1
ATOM 719 N N . MET A 1 84 ? -36.489 2.066 18.198 1.00 85.25 84 MET A N 1
ATOM 720 C CA . MET A 1 84 ? -37.278 0.961 18.757 1.00 85.25 84 MET A CA 1
ATOM 721 C C . MET A 1 84 ? -37.955 1.351 20.072 1.00 85.25 84 MET A C 1
ATOM 723 O O . MET A 1 84 ? -39.096 0.965 20.299 1.00 85.25 84 MET A O 1
ATOM 727 N N . GLU A 1 85 ? -37.262 2.103 20.923 1.00 87.31 85 GLU A N 1
ATOM 728 C CA . GLU A 1 85 ? -37.772 2.551 22.218 1.00 87.31 85 GLU A CA 1
ATOM 729 C C . GLU A 1 85 ? -38.921 3.559 22.047 1.00 87.31 85 GLU A C 1
ATOM 731 O O . GLU A 1 85 ? -39.966 3.402 22.674 1.00 87.31 85 GLU A O 1
ATOM 736 N N . GLU A 1 86 ? -38.792 4.503 21.109 1.00 88.00 86 GLU A N 1
ATOM 737 C CA . GLU A 1 86 ? -39.853 5.446 20.729 1.00 88.00 86 GLU A CA 1
ATOM 738 C C . GLU A 1 86 ? -41.102 4.717 20.204 1.00 88.00 86 GLU A C 1
ATOM 740 O O . GLU A 1 86 ? -42.213 4.971 20.665 1.00 88.00 86 GLU A O 1
ATOM 745 N N . ARG A 1 87 ? -40.926 3.715 19.330 1.00 85.25 87 ARG A N 1
ATOM 746 C CA . ARG A 1 87 ? -42.044 2.895 18.834 1.00 85.25 87 ARG A CA 1
ATOM 747 C C . ARG A 1 87 ? -42.745 2.085 19.922 1.00 85.25 87 ARG A C 1
ATOM 749 O O . ARG A 1 87 ? -43.946 1.859 19.818 1.00 85.25 87 ARG A O 1
ATOM 756 N N . LEU A 1 88 ? -42.011 1.594 20.920 1.00 84.25 88 LEU A N 1
ATOM 757 C CA . LEU A 1 88 ? -42.600 0.853 22.038 1.00 84.25 88 LEU A CA 1
ATOM 758 C C . LEU A 1 88 ? -43.432 1.775 22.936 1.00 84.25 88 LEU A C 1
ATOM 760 O O . LEU A 1 88 ? -44.494 1.362 23.393 1.00 84.25 88 LEU A O 1
ATOM 764 N N . MET A 1 89 ? -42.982 3.016 23.146 1.00 79.56 89 MET A N 1
ATOM 765 C CA . MET A 1 89 ? -43.738 4.024 23.894 1.00 79.56 89 MET A CA 1
ATOM 766 C C . MET A 1 89 ? -45.027 4.420 23.166 1.00 79.56 89 MET A C 1
ATOM 768 O O . MET A 1 89 ? -46.081 4.434 23.794 1.00 79.56 89 MET A O 1
ATOM 772 N N . GLU A 1 90 ? -44.970 4.654 21.849 1.00 80.19 90 GLU A N 1
ATOM 773 C CA . GLU A 1 90 ? -46.167 4.927 21.034 1.00 80.19 90 GLU A CA 1
ATOM 774 C C . GLU A 1 90 ? -47.182 3.772 21.106 1.00 80.19 90 GLU A C 1
ATOM 776 O O . GLU A 1 90 ? -48.380 3.994 21.264 1.00 80.19 90 GLU A O 1
ATOM 781 N N . GLU A 1 91 ? -46.710 2.523 21.045 1.00 73.56 91 GLU A N 1
ATOM 782 C CA . GLU A 1 91 ? -47.579 1.342 21.087 1.00 73.56 91 GLU A CA 1
ATOM 783 C C . GLU A 1 91 ? -48.175 1.089 22.491 1.00 73.56 91 GLU A C 1
ATOM 785 O O . GLU A 1 91 ? -49.247 0.494 22.615 1.00 73.56 91 GLU A O 1
ATOM 790 N N . GLU A 1 92 ? -47.500 1.518 23.564 1.00 72.69 92 GLU A N 1
ATOM 791 C CA . GLU A 1 92 ? -48.039 1.507 24.932 1.00 72.69 92 GLU A CA 1
ATOM 792 C C . GLU A 1 92 ? -49.050 2.636 25.180 1.00 72.69 92 GLU A C 1
ATOM 794 O O . GLU A 1 92 ? -50.024 2.422 25.907 1.00 72.69 92 GLU A O 1
ATOM 799 N N . GLU A 1 93 ? -48.851 3.814 24.581 1.00 69.44 93 GLU A N 1
ATOM 800 C CA . GLU A 1 93 ? -49.814 4.920 24.629 1.00 69.44 93 GLU A CA 1
ATOM 801 C C . GLU A 1 93 ? -51.089 4.585 23.844 1.00 69.44 93 GLU A C 1
ATOM 803 O O . GLU A 1 93 ? -52.176 4.697 24.407 1.00 69.44 93 GLU A O 1
ATOM 808 N N . GLU A 1 94 ? -50.983 4.031 22.629 1.00 67.88 94 GLU A N 1
ATOM 809 C CA . GLU A 1 94 ? -52.154 3.566 21.862 1.00 67.88 94 GLU A CA 1
ATOM 810 C C . GLU A 1 94 ? -52.953 2.488 22.612 1.00 67.88 94 GLU A C 1
ATOM 812 O O . GLU A 1 94 ? -54.185 2.493 22.592 1.00 67.88 94 GLU A O 1
ATOM 817 N N . LYS A 1 95 ? -52.274 1.567 23.312 1.00 68.38 95 LYS A N 1
ATOM 818 C CA . LYS A 1 95 ? -52.945 0.541 24.132 1.00 68.38 95 LYS A CA 1
ATOM 819 C C . LYS A 1 95 ? -53.658 1.146 25.340 1.00 68.38 95 LYS A C 1
ATOM 821 O O . LYS A 1 95 ? -54.754 0.700 25.667 1.00 68.38 95 LYS A O 1
ATOM 826 N N . LYS A 1 96 ? -53.068 2.151 25.992 1.00 64.06 96 LYS A N 1
ATOM 827 C CA . LYS A 1 96 ? -53.687 2.851 27.130 1.00 64.06 96 LYS A CA 1
ATOM 828 C C . LYS A 1 96 ? -54.884 3.697 26.718 1.00 64.06 96 LYS A C 1
ATOM 830 O O . LYS A 1 96 ? -55.870 3.725 27.451 1.00 64.06 96 LYS A O 1
ATOM 835 N N . ASP A 1 97 ? -54.806 4.358 25.571 1.00 59.12 97 ASP A N 1
ATOM 836 C CA . ASP A 1 97 ? -55.905 5.165 25.047 1.00 59.12 97 ASP A CA 1
ATOM 837 C C . ASP A 1 97 ? -57.079 4.276 24.608 1.00 59.12 97 ASP A C 1
ATOM 839 O O . ASP A 1 97 ? -58.226 4.578 24.935 1.00 59.12 97 ASP A O 1
ATOM 843 N N . ALA A 1 98 ? -56.800 3.119 23.995 1.00 60.00 98 ALA A N 1
ATOM 844 C CA . ALA A 1 98 ? -57.820 2.122 23.662 1.00 60.00 98 ALA A CA 1
ATOM 845 C C . ALA A 1 98 ? -58.481 1.491 24.908 1.00 60.00 98 ALA A C 1
ATOM 847 O O . ALA A 1 98 ? -59.683 1.239 24.911 1.00 60.00 98 ALA A O 1
ATOM 848 N N . GLU A 1 99 ? -57.728 1.258 25.988 1.00 57.91 99 GLU A N 1
ATOM 849 C CA . GLU A 1 99 ? -58.256 0.678 27.236 1.00 57.91 99 GLU A CA 1
ATOM 850 C C . GLU A 1 99 ? -59.074 1.695 28.065 1.00 57.91 99 GLU A C 1
ATOM 852 O O . GLU A 1 99 ? -59.969 1.309 28.818 1.00 57.91 99 GLU A O 1
ATOM 857 N N . MET A 1 100 ? -58.824 3.002 27.900 1.00 54.53 100 MET A N 1
ATOM 858 C CA . MET A 1 100 ? -59.635 4.076 28.495 1.00 54.53 100 MET A CA 1
ATOM 859 C C . MET A 1 100 ? -60.932 4.370 27.719 1.00 54.53 100 MET A C 1
ATOM 861 O O . MET A 1 100 ? -61.879 4.883 28.318 1.00 54.53 100 MET A O 1
ATOM 865 N N . GLU A 1 101 ? -61.009 4.027 26.429 1.00 54.25 101 GLU A N 1
ATOM 866 C CA . GLU A 1 101 ? -62.218 4.188 25.604 1.00 54.25 101 GLU A CA 1
ATOM 867 C C . GLU A 1 101 ? -63.276 3.089 25.866 1.00 54.25 101 GLU A C 1
ATOM 869 O O . GLU A 1 101 ? -64.468 3.324 25.671 1.00 54.25 101 GLU A O 1
ATOM 874 N N . ASP A 1 102 ? -62.870 1.932 26.408 1.00 50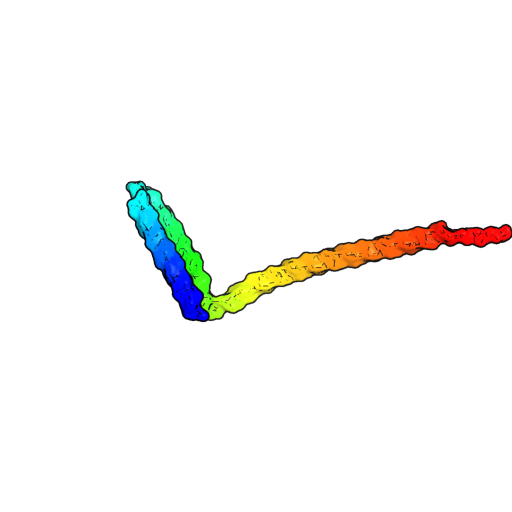.66 102 ASP A N 1
ATOM 875 C CA . ASP A 1 102 ? -63.739 0.770 26.683 1.00 50.66 102 ASP A CA 1
ATOM 876 C C . ASP A 1 102 ? -64.307 0.700 28.123 1.00 50.66 102 ASP A C 1
ATOM 878 O O . ASP A 1 102 ? -64.994 -0.266 28.470 1.00 50.66 102 ASP A O 1
ATOM 882 N N . VAL A 1 103 ? -64.082 1.702 28.989 1.00 51.97 103 VAL A N 1
ATOM 883 C CA . VAL A 1 103 ? -64.698 1.726 30.335 1.00 51.97 103 VAL A CA 1
ATOM 884 C C . VAL A 1 103 ? -66.197 2.042 30.202 1.00 51.97 103 VAL A C 1
ATOM 886 O O . VAL A 1 103 ? -66.550 3.186 29.898 1.00 51.97 103 VAL A O 1
ATOM 889 N N . PRO A 1 104 ? -67.123 1.091 30.460 1.00 47.69 104 PRO A N 1
ATOM 890 C CA . PRO A 1 104 ? -68.544 1.375 30.369 1.00 47.69 104 PRO A CA 1
ATOM 891 C C . PRO A 1 104 ? -68.911 2.295 31.528 1.00 47.69 104 PRO A C 1
ATOM 893 O O . PRO A 1 104 ? -68.666 1.970 32.692 1.00 47.69 104 PRO A O 1
ATOM 896 N N . ALA A 1 105 ? -69.513 3.442 31.214 1.00 50.56 105 ALA A N 1
ATOM 897 C CA . ALA A 1 105 ? -70.187 4.259 32.208 1.00 50.56 105 ALA A CA 1
ATOM 898 C C . ALA A 1 105 ? -71.193 3.373 32.959 1.00 50.56 105 ALA A C 1
ATOM 900 O O . ALA A 1 105 ? -72.124 2.846 32.351 1.00 50.56 105 ALA A O 1
ATOM 901 N N . GLU A 1 106 ? -70.979 3.189 34.265 1.00 48.91 106 GLU A N 1
ATOM 902 C CA . GLU A 1 106 ? -71.958 2.588 35.169 1.00 48.91 106 GLU A CA 1
ATOM 903 C C . GLU A 1 106 ? -73.318 3.278 34.953 1.00 48.91 106 GLU A C 1
ATOM 905 O O . GLU A 1 106 ? -73.484 4.466 35.249 1.00 48.91 106 GLU A O 1
ATOM 910 N N . GLU A 1 107 ? -74.288 2.542 34.401 1.00 45.59 107 GLU A N 1
ATOM 911 C CA . GLU A 1 107 ? -75.681 2.978 34.338 1.00 45.59 107 GLU A CA 1
ATOM 912 C C . GLU A 1 107 ? -76.279 2.985 35.754 1.00 45.59 107 GLU A C 1
ATOM 914 O O . GLU A 1 107 ? -76.207 1.999 36.491 1.00 45.59 107 GLU A O 1
ATOM 919 N N . LYS A 1 108 ? -76.850 4.140 36.114 1.00 39.53 108 LYS A N 1
ATOM 920 C CA . LYS A 1 108 ? -77.690 4.375 37.296 1.00 39.53 108 LYS A CA 1
ATOM 921 C C . LYS A 1 108 ? -79.066 3.733 37.174 1.00 39.53 108 LYS A C 1
ATOM 923 O O . LYS A 1 108 ? -79.614 3.753 36.052 1.00 39.53 108 LYS A O 1
#

Foldseek 3Di:
DVVVVVVLVVVLVVLVVVLVVVLVPDPDPVVSVVSVVVSVVVSVVSVPVVVCVVVVVNVVVCCVVVVVVVVVVVVVVVVVVVVVVVVVVVVVVVVVVVVVVPDDDPDD

Radius of gyration: 31.34 Å; chains: 1; bounding box: 86×25×66 Å

Secondary structure (DSSP, 8-state):
-HHHHHHHHHHHHHHHHHHHHHHHH---HHHHHHHHHHHHHHHHHHHHHHHHHHTT-HHHHHHHHHHHHHHHHHHHHHHHHHHHHHHHHHHHHHHHHHHHHT------

pLDDT: mean 78.02, std 12.08, range [39.53, 92.56]

Sequence (108 aa):
MFAYLYEWIKNIAFYLILATAFFWVLPREEYKKYIRFFSGLILVILLAMPVLKILDMEGDVERYFREEEKNQVQEEIKKASEFMEERLMEEEEEKKDAEMEDVPAEEK